Protein AF-A0A8T6NK15-F1 (afdb_monomer_lite)

Secondary structure (DSSP, 8-state):
-EEEEEEEEE-TTS-EEEEEEEEEB-SPPTTS------EE-HHHHHHHHS-STT--GGGEEEEEEEEEETTEEEEEEESS-GGGTTHHHHH-EEE-EE-GGGSTTGGG--TTSPPB---

Structure (mmCIF, N/CA/C/O backbone):
data_AF-A0A8T6NK15-F1
#
_entry.id   AF-A0A8T6NK15-F1
#
loop_
_atom_site.group_PDB
_atom_site.id
_atom_site.type_symbol
_atom_site.label_atom_id
_atom_site.label_alt_id
_atom_site.label_comp_id
_atom_site.label_asym_id
_atom_site.label_entity_id
_atom_site.label_seq_id
_atom_site.pdbx_PDB_ins_code
_atom_site.Cartn_x
_atom_site.Cartn_y
_atom_site.Cartn_z
_atom_site.occupancy
_atom_site.B_iso_or_equiv
_atom_site.auth_seq_id
_atom_site.auth_comp_id
_atom_site.auth_asym_id
_atom_site.auth_atom_id
_atom_site.pdbx_PDB_model_num
ATOM 1 N N . MET A 1 1 ? 6.518 -5.964 -13.799 1.00 89.56 1 MET A N 1
ATOM 2 C CA . MET A 1 1 ? 7.156 -5.087 -12.796 1.00 89.56 1 MET A CA 1
ATOM 3 C C . MET A 1 1 ? 6.577 -5.442 -11.439 1.00 89.56 1 MET A C 1
ATOM 5 O O . MET A 1 1 ? 5.374 -5.648 -11.363 1.00 89.56 1 MET A O 1
ATOM 9 N N . LEU A 1 2 ? 7.406 -5.622 -10.415 1.00 94.50 2 LEU A N 1
ATOM 10 C CA . LEU A 1 2 ? 6.952 -6.072 -9.097 1.00 94.50 2 LEU A CA 1
ATOM 11 C C . LEU A 1 2 ? 6.712 -4.857 -8.205 1.00 94.50 2 LEU A C 1
ATOM 13 O O . LEU A 1 2 ? 7.592 -4.012 -8.081 1.00 94.50 2 LEU A O 1
ATOM 17 N N . PHE A 1 3 ? 5.531 -4.766 -7.615 1.00 95.75 3 PHE A N 1
ATOM 18 C CA . PHE A 1 3 ? 5.164 -3.718 -6.677 1.00 95.75 3 PHE A CA 1
ATOM 19 C C . PHE A 1 3 ? 5.012 -4.381 -5.317 1.00 95.75 3 PHE A C 1
ATOM 21 O O . PHE A 1 3 ? 4.175 -5.268 -5.152 1.00 95.75 3 PHE A O 1
ATOM 28 N N . ARG A 1 4 ? 5.833 -3.968 -4.357 1.00 97.31 4 ARG A N 1
ATOM 29 C CA . ARG A 1 4 ? 5.713 -4.389 -2.967 1.00 97.31 4 ARG A CA 1
ATOM 30 C C . ARG A 1 4 ? 4.969 -3.316 -2.206 1.00 97.31 4 ARG A C 1
ATOM 32 O O . ARG A 1 4 ? 5.495 -2.223 -2.012 1.00 97.31 4 ARG A O 1
ATOM 39 N N . TYR A 1 5 ? 3.746 -3.620 -1.805 1.00 97.69 5 TYR A N 1
ATOM 40 C CA . TYR A 1 5 ? 2.895 -2.683 -1.086 1.00 97.69 5 TYR A CA 1
ATOM 41 C C . TYR A 1 5 ? 3.132 -2.766 0.417 1.00 97.69 5 TYR A C 1
ATOM 43 O O . TYR A 1 5 ? 3.482 -3.819 0.951 1.00 97.69 5 TYR A O 1
ATOM 51 N N . TYR A 1 6 ? 2.895 -1.648 1.095 1.00 97.62 6 TYR A N 1
ATOM 52 C CA . TYR A 1 6 ? 2.969 -1.511 2.541 1.00 97.62 6 TYR A CA 1
ATOM 53 C C . TYR A 1 6 ? 1.766 -0.718 3.034 1.00 97.62 6 TYR A C 1
ATOM 55 O O . TYR A 1 6 ? 1.517 0.392 2.561 1.00 97.62 6 TYR A O 1
ATOM 63 N N . ILE A 1 7 ? 1.037 -1.264 4.004 1.00 97.00 7 ILE A N 1
ATOM 64 C CA . ILE A 1 7 ? -0.075 -0.568 4.658 1.00 97.00 7 ILE A CA 1
ATOM 65 C C . ILE A 1 7 ? 0.164 -0.616 6.162 1.00 97.00 7 ILE A C 1
ATOM 67 O O . ILE A 1 7 ? 0.222 -1.691 6.757 1.00 97.00 7 ILE A O 1
ATOM 71 N N . GLY A 1 8 ? 0.362 0.560 6.750 1.00 95.62 8 GLY A N 1
ATOM 72 C CA . GLY A 1 8 ? 0.571 0.751 8.175 1.00 95.62 8 GLY A CA 1
ATOM 73 C C . GLY A 1 8 ? -0.747 1.025 8.888 1.00 95.62 8 GLY A C 1
ATOM 74 O O . GLY A 1 8 ? -1.525 1.876 8.460 1.00 95.62 8 GLY A O 1
ATOM 75 N N . PHE A 1 9 ? -0.953 0.359 10.014 1.00 92.00 9 PHE A N 1
ATOM 76 C CA . PHE A 1 9 ? -2.099 0.507 10.902 1.00 92.00 9 PHE A CA 1
ATOM 77 C C . PHE A 1 9 ? -1.633 0.808 12.322 1.00 92.00 9 PHE A C 1
ATOM 79 O O . PHE A 1 9 ? -0.479 0.560 12.688 1.00 92.00 9 PHE A O 1
ATOM 86 N N . LYS A 1 10 ? -2.562 1.290 13.143 1.00 86.50 10 LYS A N 1
ATOM 87 C CA . LYS A 1 10 ? -2.451 1.192 14.599 1.00 86.50 10 LYS A CA 1
ATOM 88 C C . LYS A 1 10 ? -3.279 -0.003 15.050 1.00 86.50 10 LYS A C 1
ATOM 90 O O . LYS A 1 10 ? -4.440 -0.110 14.669 1.00 86.50 10 LYS A O 1
ATOM 95 N N . ASP A 1 11 ? -2.683 -0.892 15.832 1.00 81.56 11 ASP A N 1
ATOM 96 C CA . ASP A 1 11 ? -3.427 -1.990 16.443 1.00 81.56 11 ASP A CA 1
ATOM 97 C C . ASP A 1 11 ? -4.331 -1.496 17.587 1.00 81.56 11 ASP A C 1
ATOM 99 O O . ASP A 1 11 ? -4.309 -0.319 17.961 1.00 81.56 11 ASP A O 1
ATOM 103 N N . GLN A 1 12 ? -5.100 -2.407 18.189 1.00 80.19 12 GLN A N 1
ATOM 104 C CA . GLN A 1 12 ? -5.973 -2.123 19.341 1.00 80.19 12 GLN A CA 1
ATOM 105 C C . GLN A 1 12 ? -5.270 -1.409 20.515 1.00 80.19 12 GLN A C 1
ATOM 107 O O . GLN A 1 12 ? -5.921 -0.768 21.339 1.00 80.19 12 GLN A O 1
ATOM 112 N N . ARG A 1 13 ? -3.944 -1.547 20.640 1.00 82.81 13 ARG A N 1
ATOM 113 C CA . ARG A 1 13 ? -3.128 -0.963 21.716 1.00 82.81 13 ARG A CA 1
ATOM 114 C C . ARG A 1 13 ? -2.441 0.333 21.278 1.00 82.81 13 ARG A C 1
ATOM 116 O O . ARG A 1 13 ? -1.677 0.906 22.051 1.00 82.81 13 ARG A O 1
ATOM 123 N N . GLY A 1 14 ? -2.684 0.788 20.048 1.00 80.56 14 GLY A N 1
ATOM 124 C CA . GLY A 1 14 ? -2.032 1.944 19.439 1.00 80.56 14 GLY A CA 1
ATOM 125 C C . GLY A 1 14 ? -0.618 1.664 18.920 1.00 80.56 14 GLY A C 1
ATOM 126 O O . GLY A 1 14 ? 0.075 2.606 18.529 1.00 80.56 14 GLY A O 1
ATOM 127 N N . THR A 1 15 ? -0.180 0.402 18.906 1.00 86.25 15 THR A N 1
ATOM 128 C CA . THR A 1 15 ? 1.135 0.001 18.391 1.00 86.25 15 THR A CA 1
ATOM 129 C C . THR A 1 15 ? 1.085 -0.067 16.869 1.00 86.25 15 THR A C 1
ATOM 131 O O . THR A 1 15 ? 0.128 -0.569 16.285 1.00 86.25 15 THR A O 1
ATOM 134 N N . GLY A 1 16 ? 2.118 0.455 16.207 1.00 87.62 16 GLY A N 1
ATOM 135 C CA . GLY A 1 16 ? 2.206 0.409 14.750 1.00 87.62 16 GLY A CA 1
ATOM 136 C C . GLY A 1 16 ? 2.428 -1.016 14.243 1.00 87.62 16 GLY A C 1
ATOM 137 O O . GLY A 1 16 ? 3.364 -1.680 14.684 1.00 87.62 16 GLY A O 1
ATOM 138 N N . ARG A 1 17 ? 1.615 -1.457 13.282 1.00 91.88 17 ARG A N 1
ATOM 139 C CA . ARG A 1 17 ? 1.832 -2.688 12.510 1.00 91.88 17 ARG A CA 1
ATOM 140 C C . ARG A 1 17 ? 1.765 -2.396 11.026 1.00 91.88 17 ARG A C 1
ATOM 142 O O . ARG A 1 17 ? 0.914 -1.623 10.602 1.00 91.88 17 ARG A O 1
ATOM 149 N N . THR A 1 18 ? 2.606 -3.058 10.239 1.00 95.94 18 THR A N 1
ATOM 150 C CA . THR A 1 18 ? 2.538 -2.976 8.779 1.00 95.94 18 THR A CA 1
ATOM 151 C C . THR A 1 18 ? 2.246 -4.340 8.177 1.00 95.94 18 THR A C 1
ATOM 153 O O . THR A 1 18 ? 2.865 -5.336 8.553 1.00 95.94 18 THR A O 1
ATOM 156 N N . ILE A 1 19 ? 1.334 -4.382 7.209 1.00 96.38 19 ILE A N 1
ATOM 157 C CA . ILE A 1 19 ? 1.196 -5.527 6.307 1.00 96.38 19 ILE A CA 1
ATOM 158 C C . ILE A 1 19 ? 1.852 -5.234 4.965 1.00 96.38 19 ILE A C 1
ATOM 160 O O . ILE A 1 19 ? 1.946 -4.079 4.541 1.00 96.38 19 ILE A O 1
ATOM 164 N N . THR A 1 20 ? 2.287 -6.290 4.295 1.00 97.69 20 THR A N 1
ATOM 165 C CA . THR A 1 20 ? 2.918 -6.226 2.985 1.00 97.69 20 THR A CA 1
ATOM 166 C C . THR A 1 20 ? 2.410 -7.329 2.064 1.00 97.69 20 THR A C 1
ATOM 168 O O . THR A 1 20 ? 1.817 -8.319 2.504 1.00 97.69 20 THR A O 1
ATOM 171 N N . GLY A 1 21 ? 2.631 -7.135 0.770 1.00 96.38 21 GLY A N 1
ATOM 172 C CA . GLY A 1 21 ? 2.399 -8.134 -0.260 1.00 96.38 21 GLY A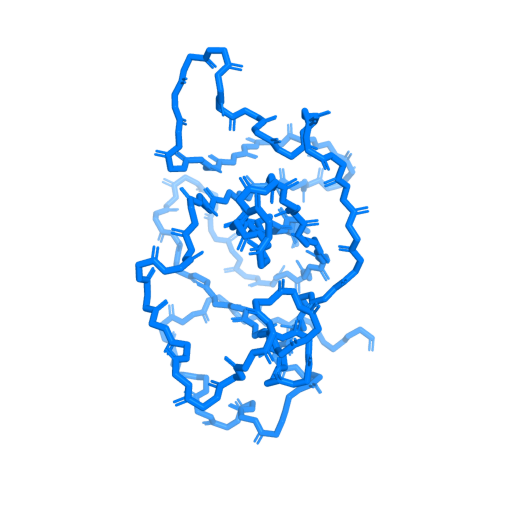 CA 1
ATOM 173 C C . GLY A 1 21 ? 2.916 -7.660 -1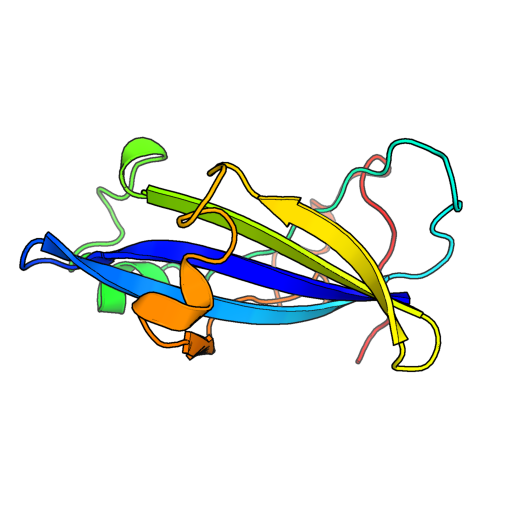.608 1.00 96.38 21 GLY A C 1
ATOM 174 O O . GLY A 1 21 ? 2.995 -6.459 -1.888 1.00 96.38 21 GLY A O 1
ATOM 175 N N . ASP A 1 22 ? 3.283 -8.643 -2.417 1.00 95.81 22 ASP A N 1
ATOM 176 C CA . ASP A 1 22 ? 3.932 -8.462 -3.702 1.00 95.81 22 ASP A CA 1
ATOM 177 C C . ASP A 1 22 ? 2.924 -8.684 -4.826 1.00 95.81 22 ASP A C 1
ATOM 179 O O . ASP A 1 22 ? 2.300 -9.740 -4.922 1.00 95.81 22 ASP A O 1
ATOM 183 N N . VAL A 1 23 ? 2.791 -7.696 -5.709 1.00 94.06 23 VAL A N 1
ATOM 184 C CA . VAL A 1 23 ? 1.910 -7.775 -6.874 1.00 94.06 23 VAL A CA 1
ATOM 185 C C . VAL A 1 23 ? 2.709 -7.509 -8.134 1.00 94.06 23 VAL A C 1
ATOM 187 O O . VAL A 1 23 ? 3.391 -6.491 -8.282 1.00 94.06 23 VAL A O 1
ATOM 190 N N . LYS A 1 24 ? 2.631 -8.443 -9.077 1.00 93.75 24 LYS A N 1
ATOM 191 C CA . LYS A 1 24 ? 3.306 -8.314 -10.360 1.00 93.75 24 LYS A CA 1
ATOM 192 C C . LYS A 1 24 ? 2.377 -7.644 -11.368 1.00 93.75 24 LYS A C 1
ATOM 194 O O . LYS A 1 24 ? 1.461 -8.264 -11.898 1.00 93.75 24 LYS A O 1
ATOM 199 N N . HIS A 1 25 ? 2.644 -6.376 -11.655 1.00 90.94 25 HIS A N 1
ATOM 200 C CA . HIS A 1 25 ? 1.933 -5.622 -12.681 1.00 90.94 25 HIS A CA 1
ATOM 201 C C . HIS A 1 25 ? 2.569 -5.812 -14.058 1.00 90.94 25 HIS A C 1
ATOM 203 O O . HIS A 1 25 ? 3.798 -5.905 -14.196 1.00 90.94 25 HIS A O 1
ATOM 209 N N . LYS A 1 26 ? 1.733 -5.806 -15.093 1.00 88.50 26 LYS A N 1
ATOM 210 C CA . LYS A 1 26 ? 2.137 -5.814 -16.504 1.00 88.50 26 LYS A CA 1
ATOM 211 C C . LYS A 1 26 ? 1.725 -4.507 -17.177 1.00 88.50 26 LYS A C 1
ATOM 213 O O . LYS A 1 26 ? 0.851 -3.800 -16.689 1.00 88.50 26 LYS A O 1
ATOM 218 N N . ASN A 1 27 ? 2.377 -4.195 -18.297 1.00 83.19 27 ASN A N 1
ATOM 219 C CA . ASN A 1 27 ? 2.103 -3.003 -19.108 1.00 83.19 27 ASN A CA 1
ATOM 220 C C . ASN A 1 27 ? 2.175 -1.672 -18.333 1.00 83.19 27 ASN A C 1
ATOM 222 O O . ASN A 1 27 ? 1.478 -0.722 -18.670 1.00 83.19 27 ASN A O 1
ATOM 226 N N . VAL A 1 28 ? 3.017 -1.594 -17.298 1.00 86.00 28 VAL A N 1
ATOM 227 C CA . VAL A 1 28 ? 3.258 -0.334 -16.587 1.00 86.00 28 VAL A CA 1
ATOM 228 C C . VAL A 1 28 ? 4.237 0.516 -17.389 1.00 86.00 28 VAL A C 1
ATOM 230 O O . VAL A 1 28 ? 5.339 0.059 -17.702 1.00 86.00 28 VAL A O 1
ATOM 233 N N . MET A 1 29 ? 3.840 1.747 -17.703 1.00 80.69 29 MET A N 1
ATOM 234 C CA . MET A 1 29 ? 4.665 2.692 -18.445 1.00 80.69 29 MET A CA 1
ATOM 235 C C . MET A 1 29 ? 5.633 3.411 -17.501 1.00 80.69 29 MET A C 1
ATOM 237 O O . MET A 1 29 ? 5.238 3.954 -16.473 1.00 80.69 29 MET A O 1
ATOM 241 N N . ILE A 1 30 ? 6.924 3.382 -17.832 1.00 80.06 30 ILE A N 1
ATOM 242 C CA . ILE A 1 30 ? 7.965 4.027 -17.025 1.00 80.06 30 ILE A CA 1
ATOM 243 C C . ILE A 1 30 ? 7.927 5.534 -17.287 1.00 80.06 30 ILE A C 1
ATOM 245 O O . ILE A 1 30 ? 7.944 5.953 -18.440 1.00 80.06 30 ILE A O 1
ATOM 249 N N . GLY A 1 31 ? 7.931 6.334 -16.219 1.00 77.81 31 GLY A N 1
ATOM 250 C CA . GLY A 1 31 ? 7.929 7.799 -16.300 1.00 77.81 31 GLY A CA 1
ATOM 251 C C . GLY A 1 31 ? 6.539 8.438 -16.330 1.00 77.81 31 GLY A C 1
ATOM 252 O O . GLY A 1 31 ? 6.454 9.659 -16.282 1.00 77.81 31 GLY A O 1
ATOM 253 N N . GLU A 1 32 ? 5.475 7.633 -16.344 1.00 81.31 32 GLU A N 1
ATOM 254 C CA . GLU A 1 32 ? 4.083 8.090 -16.331 1.00 81.31 32 GLU A CA 1
ATOM 255 C C . GLU A 1 32 ? 3.412 7.814 -14.978 1.00 81.31 32 GLU A C 1
ATOM 257 O O . GLU A 1 32 ? 3.755 6.859 -14.268 1.00 81.31 32 GLU A O 1
ATOM 262 N N . GLU A 1 33 ? 2.407 8.621 -14.632 1.00 81.19 33 GLU A N 1
ATOM 263 C CA . GLU A 1 33 ? 1.564 8.341 -13.469 1.00 81.19 33 GLU A CA 1
ATOM 264 C C . GLU A 1 33 ? 0.767 7.050 -13.689 1.00 81.19 33 GLU A C 1
ATOM 266 O O . GLU A 1 33 ? 0.019 6.902 -14.653 1.00 81.19 33 GLU A O 1
ATOM 271 N N . THR A 1 34 ? 0.909 6.102 -12.763 1.00 83.38 34 THR A N 1
ATOM 272 C CA . THR A 1 34 ? 0.208 4.817 -12.811 1.00 83.38 34 THR A CA 1
ATOM 273 C C . THR A 1 34 ? -0.675 4.658 -11.582 1.00 83.38 34 THR A C 1
ATOM 275 O O . THR A 1 34 ? -0.230 4.853 -10.452 1.00 83.38 34 THR A O 1
ATOM 278 N N . TYR A 1 35 ? -1.919 4.231 -11.795 1.00 85.25 35 T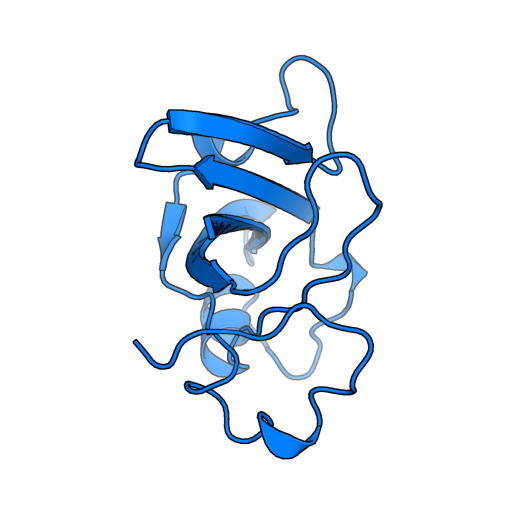YR A N 1
ATOM 279 C CA . TYR A 1 35 ? -2.836 3.872 -10.718 1.00 85.25 35 TYR A CA 1
ATOM 280 C C . TYR A 1 35 ? -2.786 2.365 -10.489 1.00 85.25 35 TYR A C 1
ATOM 282 O O . TYR A 1 35 ? -2.824 1.568 -11.425 1.00 85.25 35 TYR A O 1
ATOM 290 N N . SER A 1 36 ? -2.732 1.958 -9.228 1.00 86.94 36 SER A N 1
ATOM 291 C CA . SER A 1 36 ? -2.815 0.557 -8.831 1.00 86.94 36 SER A CA 1
ATOM 292 C C . SER A 1 36 ? -3.680 0.430 -7.586 1.00 86.94 36 SER A C 1
ATOM 294 O O . SER A 1 36 ? -3.889 1.403 -6.859 1.00 86.94 36 SER A O 1
ATOM 296 N N . ALA A 1 37 ? -4.219 -0.761 -7.380 1.00 87.88 37 ALA A N 1
ATOM 297 C CA . ALA A 1 37 ? -5.026 -1.096 -6.224 1.00 87.88 37 ALA A CA 1
ATOM 298 C C . ALA A 1 37 ? -4.555 -2.441 -5.684 1.00 87.88 37 ALA A C 1
ATOM 300 O O . ALA A 1 37 ? -3.973 -3.241 -6.414 1.00 87.88 37 ALA A O 1
ATOM 301 N N . VAL A 1 38 ? -4.814 -2.676 -4.409 1.00 92.12 38 VAL A N 1
ATOM 302 C CA . VAL A 1 38 ? -4.625 -3.960 -3.742 1.00 92.12 38 VAL A CA 1
ATOM 303 C C . VAL A 1 38 ? -5.734 -4.131 -2.720 1.00 92.12 38 VAL A C 1
ATOM 305 O O . VAL A 1 38 ? -6.423 -3.167 -2.380 1.00 92.12 38 VAL A O 1
ATOM 308 N N . TYR A 1 39 ? -5.915 -5.352 -2.240 1.00 92.00 39 TYR A N 1
ATOM 309 C CA . TYR A 1 39 ? -6.983 -5.679 -1.312 1.00 92.00 39 TYR A CA 1
ATOM 310 C C . TYR A 1 39 ? -6.434 -6.206 0.009 1.00 92.00 39 TYR A C 1
ATOM 312 O O . TYR A 1 39 ? -5.389 -6.847 0.049 1.00 92.00 39 TYR A O 1
ATOM 320 N N . VAL A 1 40 ? -7.169 -5.952 1.085 1.00 92.19 40 VAL A N 1
ATOM 321 C CA . VAL A 1 40 ? -6.923 -6.521 2.410 1.00 92.19 40 VAL A CA 1
ATOM 322 C C . VAL A 1 40 ? -8.230 -7.156 2.857 1.00 92.19 40 VAL A C 1
ATOM 324 O O . VAL A 1 40 ? -9.288 -6.536 2.733 1.00 92.19 40 VAL A O 1
ATOM 327 N N . SER A 1 41 ? -8.173 -8.400 3.331 1.00 90.44 41 SER A N 1
ATOM 328 C CA . SER A 1 41 ? -9.382 -9.111 3.749 1.00 90.44 41 SER A CA 1
ATOM 329 C C . SER A 1 41 ? -9.974 -8.508 5.037 1.00 90.44 41 SER A C 1
ATOM 331 O O . SER A 1 41 ? -9.210 -8.035 5.883 1.00 90.44 41 SER A O 1
ATOM 333 N N . PRO A 1 42 ? -11.308 -8.538 5.231 1.00 89.31 42 PRO A N 1
ATOM 334 C CA . PRO A 1 42 ? -11.942 -8.099 6.471 1.00 89.31 42 PRO A CA 1
ATOM 335 C C . PRO A 1 42 ? -11.398 -8.836 7.692 1.00 89.31 42 PRO A C 1
ATOM 337 O O . PRO A 1 42 ? -11.178 -8.204 8.717 1.00 89.31 42 PRO A O 1
ATOM 340 N N . ASP A 1 43 ? -11.101 -10.130 7.562 1.00 89.62 43 ASP A N 1
ATOM 341 C CA . ASP A 1 43 ? -10.516 -10.928 8.641 1.00 89.62 43 ASP A CA 1
ATOM 342 C C . ASP A 1 43 ? -9.138 -10.384 9.038 1.00 89.62 43 ASP A C 1
ATOM 344 O O . ASP A 1 43 ? -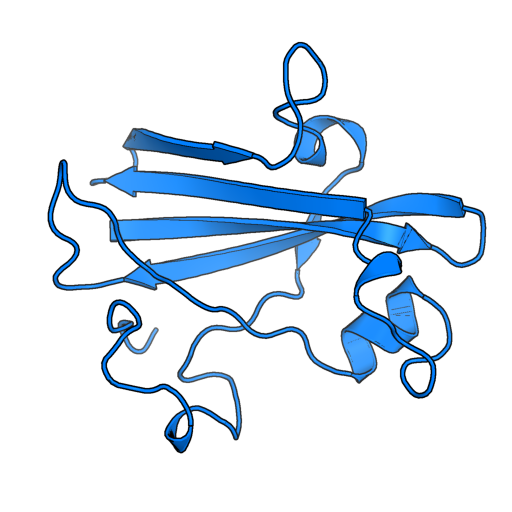8.895 -10.126 10.213 1.00 89.62 43 ASP A O 1
ATOM 348 N N . THR A 1 44 ? -8.270 -10.093 8.061 1.00 91.31 44 THR A N 1
ATOM 349 C CA . THR A 1 44 ? -6.963 -9.458 8.307 1.00 91.31 44 THR A CA 1
ATOM 350 C C . THR A 1 44 ? -7.113 -8.088 8.972 1.00 91.31 44 THR A C 1
ATOM 352 O O . THR A 1 44 ? -6.345 -7.753 9.871 1.00 91.31 44 THR A O 1
ATOM 355 N N . LEU A 1 45 ? -8.100 -7.284 8.561 1.00 89.81 45 LEU A N 1
ATOM 356 C CA . LEU A 1 45 ? -8.381 -6.005 9.220 1.00 89.81 45 LEU A CA 1
ATOM 357 C C . LEU A 1 45 ? -8.828 -6.225 10.669 1.00 89.81 45 LEU A C 1
ATOM 359 O O . LEU A 1 45 ? -8.288 -5.585 11.565 1.00 89.81 45 LEU A O 1
ATOM 363 N N . GLY A 1 46 ? -9.740 -7.168 10.909 1.00 88.56 46 GLY A N 1
ATOM 364 C CA . GLY A 1 46 ? -10.226 -7.527 12.240 1.00 88.56 46 GLY A CA 1
ATOM 365 C C . GLY A 1 46 ? -9.122 -8.043 13.166 1.00 88.56 46 GLY A C 1
ATOM 366 O O . GLY A 1 46 ? -9.093 -7.672 14.335 1.00 88.56 46 GLY A O 1
ATOM 367 N N . GLU A 1 47 ? -8.167 -8.820 12.654 1.00 87.81 47 GLU A N 1
ATOM 368 C CA . GLU A 1 47 ? -6.989 -9.258 13.416 1.00 87.81 47 GLU A CA 1
ATOM 369 C C . GLU A 1 47 ? -6.109 -8.085 13.872 1.00 87.81 47 GLU A C 1
ATOM 371 O O . GLU A 1 47 ? -5.543 -8.118 14.967 1.00 87.81 47 GLU A O 1
ATOM 376 N N . ILE A 1 48 ? -5.980 -7.046 13.043 1.00 87.00 48 ILE A N 1
ATOM 377 C CA . ILE A 1 48 ? -5.113 -5.895 13.320 1.00 87.00 48 ILE A CA 1
ATOM 378 C C . ILE A 1 48 ? -5.821 -4.879 14.219 1.00 87.00 48 ILE A C 1
ATOM 380 O O . ILE A 1 48 ? -5.264 -4.449 15.232 1.00 87.00 48 ILE A O 1
ATOM 384 N N . THR A 1 49 ? -7.033 -4.472 13.846 1.00 82.38 49 THR A N 1
ATOM 385 C CA . THR A 1 49 ? -7.762 -3.369 14.489 1.00 82.38 49 THR A CA 1
ATOM 386 C C . THR A 1 49 ? -8.728 -3.842 15.567 1.00 82.38 49 THR A C 1
ATOM 388 O O . THR A 1 49 ? -9.141 -3.046 16.407 1.00 82.38 49 THR A O 1
ATOM 391 N N . GLY A 1 50 ? -9.063 -5.133 15.595 1.00 82.19 50 GLY A N 1
ATOM 392 C CA . GLY A 1 50 ? -9.941 -5.738 16.588 1.00 82.19 50 GLY A CA 1
ATOM 393 C C . GLY A 1 50 ? -11.403 -5.876 16.212 1.00 82.19 50 GLY A C 1
ATOM 394 O O . GLY A 1 50 ? -12.108 -6.653 16.847 1.00 82.19 50 GLY A O 1
ATOM 395 N N . GLU A 1 51 ? -11.856 -5.111 15.227 1.00 78.75 51 GLU A N 1
ATOM 396 C CA . GLU A 1 51 ? -13.232 -5.119 14.748 1.00 78.75 51 GLU A CA 1
ATOM 397 C C . GLU A 1 51 ? -13.249 -4.571 13.319 1.00 78.75 51 GLU A C 1
ATOM 399 O O . GLU A 1 51 ? -12.950 -3.396 13.093 1.00 78.75 51 GLU A O 1
ATOM 404 N N . TYR A 1 52 ? -13.581 -5.416 12.341 1.00 78.62 52 TYR A N 1
ATOM 405 C CA . TYR A 1 52 ? -13.596 -5.005 10.935 1.00 78.62 52 TYR A CA 1
ATOM 406 C C . TYR A 1 52 ? -14.858 -4.212 10.580 1.00 78.62 52 TYR A C 1
ATOM 408 O O . TYR A 1 52 ? -14.831 -3.412 9.647 1.00 78.62 52 TYR A O 1
ATOM 416 N N . SER A 1 53 ? -15.964 -4.400 11.313 1.00 76.75 53 SER A N 1
ATOM 417 C CA . SER A 1 53 ? -17.242 -3.739 11.007 1.00 76.75 53 SER A CA 1
ATOM 418 C C . SER A 1 53 ? -17.209 -2.222 11.209 1.00 76.75 53 SER A C 1
ATOM 420 O O . SER A 1 53 ? -17.991 -1.506 10.587 1.00 76.75 53 SER A O 1
ATOM 422 N N . ASN A 1 54 ? -16.272 -1.731 12.023 1.00 74.31 54 ASN A N 1
ATOM 423 C CA . ASN A 1 54 ? -16.056 -0.308 12.273 1.00 74.31 54 ASN A CA 1
ATOM 424 C C . ASN A 1 54 ? -14.792 0.236 11.599 1.00 74.31 54 ASN A C 1
ATOM 426 O O . ASN A 1 54 ? -14.396 1.357 11.905 1.00 74.31 54 ASN A O 1
ATOM 430 N N . PHE A 1 55 ? -14.157 -0.531 10.708 1.00 81.81 55 PHE A N 1
ATOM 431 C CA . PHE A 1 55 ? -12.942 -0.087 10.036 1.00 81.81 55 PHE A CA 1
ATOM 432 C C . PHE A 1 55 ? -13.216 1.152 9.169 1.00 81.81 55 PHE A C 1
ATOM 434 O O . PHE A 1 55 ? -14.095 1.150 8.303 1.00 81.81 55 PHE A O 1
ATOM 441 N N . GLN A 1 56 ? -12.438 2.208 9.383 1.00 84.25 56 GLN A N 1
ATOM 442 C CA . GLN A 1 56 ? -12.500 3.465 8.647 1.00 84.25 56 GLN A CA 1
ATOM 443 C C . GLN A 1 56 ? -11.175 3.747 7.942 1.00 84.25 56 GLN A C 1
ATOM 445 O O . GLN A 1 56 ? -10.107 3.283 8.332 1.00 84.25 56 GLN A O 1
ATOM 450 N N . SER A 1 57 ? -11.208 4.594 6.911 1.00 84.19 57 SER A N 1
ATOM 451 C CA . SER A 1 57 ? -9.985 5.014 6.215 1.00 84.19 57 SER A CA 1
ATOM 452 C C . SER A 1 57 ? -8.969 5.691 7.143 1.00 84.19 57 SER A C 1
ATOM 454 O O . SER A 1 57 ? -7.775 5.640 6.870 1.00 84.19 57 SER A O 1
ATOM 456 N N . SER A 1 58 ? -9.423 6.315 8.236 1.00 83.62 58 SER A N 1
ATOM 457 C CA . SER A 1 58 ? -8.565 6.922 9.263 1.00 83.62 58 SER A CA 1
ATOM 458 C C . SER A 1 58 ? -7.757 5.913 10.081 1.00 83.62 58 SER A C 1
ATOM 460 O O . SER A 1 58 ? -6.783 6.310 10.719 1.00 83.62 58 SER A O 1
ATOM 462 N N . ASP A 1 59 ? -8.132 4.632 10.061 1.00 84.81 59 ASP A N 1
ATOM 463 C CA . ASP A 1 59 ? -7.398 3.565 10.752 1.00 84.81 59 ASP A CA 1
ATOM 464 C C . ASP A 1 59 ? -6.127 3.158 9.989 1.00 84.81 59 ASP A C 1
ATOM 466 O O . ASP A 1 59 ? -5.207 2.557 10.553 1.00 84.81 59 ASP A O 1
ATOM 470 N N . VAL A 1 60 ? -6.033 3.550 8.712 1.00 92.25 60 VAL A N 1
ATOM 471 C CA . VAL A 1 60 ? -4.805 3.468 7.922 1.00 92.25 60 VAL A CA 1
ATOM 472 C C . VAL A 1 60 ? -3.887 4.623 8.316 1.00 92.25 60 VAL A C 1
ATOM 474 O O . VAL A 1 60 ? -4.129 5.786 7.999 1.00 92.25 60 VAL A O 1
ATOM 477 N N . ALA A 1 61 ? -2.794 4.297 9.000 1.00 93.69 61 ALA A N 1
ATOM 478 C CA . ALA A 1 61 ? -1.824 5.271 9.486 1.00 93.69 61 ALA A CA 1
ATOM 479 C C . ALA A 1 61 ? -0.849 5.738 8.393 1.00 93.69 61 ALA A C 1
ATOM 481 O O . ALA A 1 61 ? -0.380 6.877 8.433 1.00 93.69 61 ALA A O 1
ATOM 482 N N . ALA A 1 62 ? -0.507 4.857 7.450 1.00 95.88 62 ALA A N 1
ATOM 483 C CA . ALA A 1 62 ? 0.383 5.163 6.335 1.00 95.88 62 ALA A CA 1
ATOM 484 C C . ALA A 1 62 ? 0.228 4.147 5.198 1.00 95.88 62 ALA A C 1
ATOM 486 O O . ALA A 1 62 ? -0.135 2.995 5.429 1.00 95.88 62 ALA A O 1
ATOM 487 N N . VAL A 1 63 ? 0.570 4.557 3.979 1.00 97.06 63 VAL A N 1
ATOM 488 C CA . VAL A 1 63 ? 0.671 3.669 2.816 1.00 97.06 63 VAL A CA 1
ATOM 489 C C . VAL A 1 63 ? 1.988 3.899 2.093 1.00 97.06 63 VAL A C 1
ATOM 491 O O . VAL A 1 63 ? 2.512 5.014 2.064 1.00 97.06 63 VAL A O 1
ATOM 494 N N . GLY A 1 64 ? 2.527 2.845 1.495 1.00 96.50 64 GLY A N 1
ATOM 495 C CA . GLY A 1 64 ? 3.735 2.917 0.693 1.00 96.50 64 GLY A CA 1
ATOM 496 C C . GLY A 1 64 ? 3.813 1.808 -0.343 1.00 96.50 64 GLY A C 1
ATOM 497 O O . GLY A 1 64 ? 3.088 0.815 -0.279 1.00 96.50 64 GLY A O 1
ATOM 498 N N . VAL A 1 65 ? 4.701 1.989 -1.312 1.00 96.56 65 VAL A N 1
ATOM 499 C CA . VAL A 1 65 ? 5.024 0.983 -2.320 1.00 96.56 65 VAL A CA 1
ATOM 500 C C . VAL A 1 65 ? 6.483 1.111 -2.736 1.00 96.56 65 VAL A C 1
ATOM 502 O O . VAL A 1 65 ? 6.971 2.216 -2.967 1.00 96.56 65 VAL A O 1
ATOM 505 N N . GLU A 1 66 ? 7.169 -0.019 -2.854 1.00 96.06 66 GLU A N 1
ATOM 506 C CA . GLU A 1 66 ? 8.472 -0.133 -3.508 1.00 96.06 66 GLU A CA 1
ATOM 507 C C . GLU A 1 66 ? 8.291 -0.835 -4.861 1.00 96.06 66 GLU A C 1
ATOM 509 O O . GLU A 1 66 ? 7.597 -1.847 -4.969 1.00 96.06 66 GLU A O 1
ATOM 514 N N . ILE A 1 67 ? 8.891 -0.282 -5.916 1.00 94.19 67 ILE A N 1
ATOM 515 C CA . ILE A 1 67 ? 8.738 -0.759 -7.293 1.00 94.19 67 ILE A CA 1
ATOM 516 C C . ILE A 1 67 ? 10.056 -1.371 -7.750 1.00 94.19 67 ILE A C 1
ATOM 518 O O . ILE A 1 67 ? 11.083 -0.693 -7.807 1.00 94.19 67 ILE A O 1
ATOM 522 N N . PHE A 1 68 ? 10.010 -2.643 -8.136 1.00 94.50 68 PHE A N 1
ATOM 523 C CA . PHE A 1 68 ? 11.161 -3.404 -8.594 1.00 94.50 68 PHE A CA 1
ATOM 524 C C . PHE A 1 68 ? 11.035 -3.785 -10.072 1.00 94.50 68 PHE A C 1
ATOM 526 O O . PHE A 1 68 ? 10.039 -4.372 -10.517 1.00 94.50 68 PHE A O 1
ATOM 533 N N . TYR A 1 69 ? 12.097 -3.523 -10.831 1.00 91.12 69 TYR A N 1
ATOM 534 C CA . TYR A 1 69 ? 12.269 -3.972 -12.209 1.00 91.12 69 TYR A CA 1
ATOM 535 C 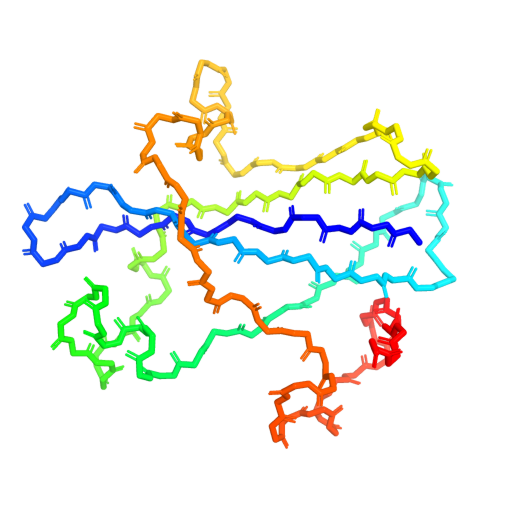C . TYR A 1 69 ? 13.484 -4.898 -12.282 1.00 91.12 69 TYR A C 1
ATOM 537 O O . TYR A 1 69 ? 14.588 -4.510 -11.914 1.00 91.12 69 TYR A O 1
ATOM 545 N N . ASN A 1 70 ? 13.271 -6.150 -12.703 1.00 90.75 70 ASN A N 1
ATOM 546 C CA . ASN A 1 70 ? 14.300 -7.201 -12.718 1.00 90.75 70 ASN A CA 1
ATOM 547 C C . ASN A 1 70 ? 15.049 -7.355 -11.377 1.00 90.75 70 ASN A C 1
ATOM 549 O O . ASN A 1 70 ? 16.262 -7.533 -11.346 1.00 90.75 70 ASN A O 1
ATOM 553 N N . GLY A 1 71 ? 14.318 -7.256 -10.261 1.00 92.31 71 GLY A N 1
ATOM 554 C CA . GLY A 1 71 ? 14.870 -7.379 -8.906 1.00 92.31 71 GLY A CA 1
ATOM 555 C C . GLY A 1 71 ? 15.572 -6.125 -8.372 1.00 92.31 71 GLY A C 1
ATOM 556 O O . GLY A 1 71 ? 15.967 -6.109 -7.212 1.00 92.31 71 GLY A O 1
ATOM 557 N N . VAL A 1 72 ? 15.693 -5.063 -9.172 1.00 94.38 72 VAL A N 1
ATOM 558 C CA . VAL A 1 72 ? 16.299 -3.789 -8.765 1.00 94.38 72 VAL A CA 1
ATOM 559 C C . VAL A 1 72 ? 15.207 -2.805 -8.359 1.00 94.38 72 VAL A C 1
ATOM 561 O O . VAL A 1 72 ? 14.239 -2.631 -9.097 1.00 94.38 72 VAL A O 1
ATOM 564 N N . LEU A 1 73 ? 15.365 -2.150 -7.204 1.00 93.81 73 LEU A N 1
ATOM 565 C CA . LEU A 1 73 ? 14.488 -1.062 -6.765 1.00 93.81 73 LEU A CA 1
ATOM 566 C C . LEU A 1 73 ? 14.665 0.142 -7.702 1.00 93.81 73 LEU A C 1
ATOM 568 O O . LEU A 1 73 ? 15.747 0.721 -7.766 1.00 93.81 73 LEU A O 1
ATOM 572 N N . VAL A 1 74 ? 13.608 0.509 -8.424 1.00 91.62 74 VAL A N 1
ATOM 573 C CA . VAL A 1 74 ? 13.622 1.598 -9.421 1.00 91.62 74 VAL A CA 1
ATOM 574 C C . VAL A 1 74 ? 12.789 2.808 -9.010 1.00 91.62 74 VAL A C 1
ATOM 576 O O . VAL A 1 74 ? 12.875 3.857 -9.642 1.00 91.62 74 VAL A O 1
ATOM 579 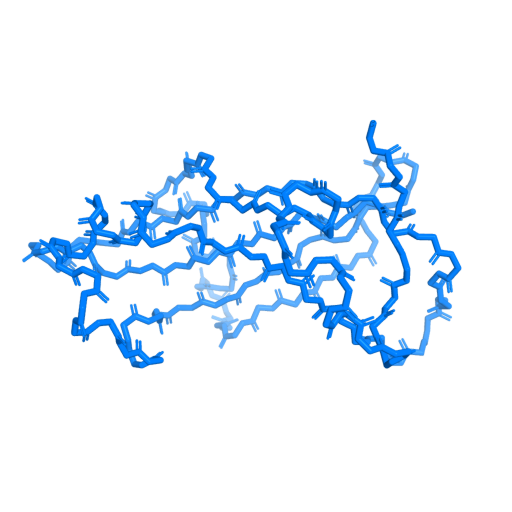N N . GLY A 1 75 ? 11.989 2.688 -7.953 1.00 89.81 75 GLY A N 1
ATOM 580 C CA . GLY A 1 75 ? 11.173 3.783 -7.452 1.00 89.81 75 GLY A CA 1
ATOM 581 C C . GLY A 1 75 ? 10.220 3.337 -6.355 1.00 89.81 75 GLY A C 1
ATOM 582 O O . GLY A 1 75 ? 10.277 2.204 -5.877 1.00 89.81 75 GLY A O 1
ATOM 583 N N . GLY A 1 76 ? 9.333 4.240 -5.961 1.00 91.69 76 GLY A N 1
ATOM 584 C CA . GLY A 1 76 ? 8.340 3.967 -4.941 1.00 91.69 76 GLY A CA 1
ATOM 585 C C . GLY A 1 76 ? 7.584 5.215 -4.522 1.00 91.69 76 GLY A C 1
ATOM 586 O O . GLY A 1 76 ? 7.837 6.316 -5.011 1.00 91.69 76 GLY A O 1
ATOM 587 N N . TYR A 1 77 ? 6.661 5.025 -3.593 1.00 93.88 77 TYR A N 1
ATOM 588 C CA . TYR A 1 77 ? 5.894 6.089 -2.966 1.00 93.88 77 TYR A CA 1
ATOM 589 C C . TYR A 1 77 ? 5.741 5.795 -1.475 1.00 93.88 77 TYR A C 1
ATOM 591 O O . TYR A 1 77 ? 5.691 4.638 -1.059 1.00 93.88 77 TYR A O 1
ATOM 599 N N . SER A 1 78 ? 5.646 6.848 -0.672 1.00 96.88 78 SER A N 1
ATOM 600 C CA . SER A 1 78 ? 5.245 6.767 0.727 1.00 96.88 78 SER A CA 1
ATOM 601 C C . SER A 1 78 ? 4.387 7.973 1.066 1.00 96.88 78 SER A C 1
ATOM 603 O O . SER A 1 78 ? 4.687 9.093 0.651 1.00 96.88 78 SER A O 1
ATOM 605 N N . SER A 1 79 ? 3.331 7.751 1.845 1.00 96.50 79 SER A N 1
ATOM 606 C CA . SER A 1 79 ? 2.516 8.832 2.398 1.00 96.50 79 SER A CA 1
ATOM 607 C C . SER A 1 79 ? 3.242 9.604 3.506 1.00 96.50 79 SER A C 1
ATOM 609 O O . SER A 1 79 ? 2.786 10.672 3.908 1.00 96.50 79 SER A O 1
ATOM 611 N N . LEU A 1 80 ? 4.353 9.068 4.025 1.00 96.00 80 LEU A N 1
ATOM 612 C CA . LEU A 1 80 ? 5.213 9.716 5.013 1.00 96.00 80 LEU A CA 1
ATOM 613 C C . LEU A 1 80 ? 6.526 10.180 4.370 1.00 96.00 80 LEU A C 1
ATOM 615 O O . LEU A 1 80 ? 6.945 9.681 3.329 1.00 96.00 80 LEU A O 1
ATOM 619 N N . SER A 1 81 ? 7.206 11.127 5.013 1.00 95.06 81 SER A N 1
ATOM 620 C CA . SER A 1 81 ? 8.431 11.744 4.494 1.00 95.06 81 SER A CA 1
ATOM 621 C C . SER A 1 81 ? 9.582 11.727 5.507 1.00 95.06 81 SER A C 1
ATOM 623 O O . SER A 1 81 ? 9.416 11.378 6.683 1.00 95.06 81 SER A O 1
ATOM 625 N N . GLY A 1 82 ? 10.783 12.076 5.036 1.00 94.44 82 GLY A N 1
ATOM 626 C CA . GLY A 1 82 ? 11.995 12.127 5.854 1.00 94.44 82 GLY A CA 1
ATOM 627 C C . GLY A 1 82 ? 12.355 10.767 6.453 1.00 94.44 82 GLY A C 1
ATOM 628 O O . GLY A 1 82 ? 12.252 9.735 5.794 1.00 94.44 82 GLY A O 1
ATOM 629 N N . THR A 1 83 ? 12.736 10.751 7.730 1.00 93.38 83 THR A N 1
ATOM 630 C CA . THR A 1 83 ? 13.133 9.524 8.446 1.00 93.38 83 THR A CA 1
ATOM 631 C C . THR A 1 83 ? 11.997 8.515 8.623 1.00 93.38 83 THR A C 1
ATOM 633 O O . THR A 1 83 ? 12.257 7.357 8.932 1.00 93.38 83 THR A O 1
ATOM 636 N N . LYS A 1 84 ? 10.740 8.928 8.417 1.00 93.31 84 LYS A N 1
ATOM 637 C CA . LYS A 1 84 ? 9.555 8.062 8.508 1.00 93.31 84 LYS A CA 1
ATOM 638 C C . LYS A 1 84 ? 9.074 7.551 7.151 1.00 93.31 84 LYS A C 1
ATOM 640 O O . LYS A 1 84 ? 8.098 6.807 7.114 1.00 93.31 84 LYS A O 1
ATOM 645 N N . ALA A 1 85 ? 9.733 7.927 6.051 1.00 95.38 85 ALA A N 1
ATOM 646 C CA . ALA A 1 85 ? 9.320 7.529 4.706 1.00 95.38 85 ALA A CA 1
ATOM 647 C C . ALA A 1 85 ? 9.228 6.001 4.558 1.00 95.38 85 ALA A C 1
ATOM 649 O O . ALA A 1 85 ? 8.291 5.503 3.944 1.00 95.38 85 ALA A O 1
ATOM 650 N N . LYS A 1 86 ? 10.136 5.259 5.200 1.00 95.44 86 LYS A N 1
ATOM 651 C CA . LYS A 1 86 ? 10.133 3.793 5.240 1.00 95.44 86 LYS A CA 1
ATOM 652 C C . LYS A 1 86 ? 9.582 3.240 6.556 1.00 95.44 86 LYS A C 1
ATOM 654 O O . LYS A 1 86 ? 10.236 2.478 7.259 1.00 95.44 86 LYS A O 1
ATOM 659 N N . PHE A 1 87 ? 8.368 3.641 6.926 1.00 95.50 87 PHE A N 1
ATOM 660 C CA . PHE A 1 87 ? 7.736 3.245 8.197 1.00 95.50 87 PHE A CA 1
ATOM 661 C C . PHE A 1 87 ? 7.637 1.722 8.411 1.00 95.50 87 PHE A C 1
ATOM 663 O O . PHE A 1 87 ? 7.606 1.254 9.554 1.00 95.50 87 PHE A O 1
ATOM 670 N N . TRP A 1 88 ? 7.607 0.947 7.325 1.00 95.69 88 TRP A N 1
ATOM 671 C CA . TRP A 1 88 ? 7.593 -0.515 7.353 1.00 95.69 88 TRP A CA 1
ATOM 672 C C . TRP A 1 88 ? 8.882 -1.120 7.925 1.00 95.69 88 TRP A C 1
ATOM 674 O O . TRP A 1 88 ? 8.834 -2.199 8.509 1.00 95.69 88 TRP A O 1
ATOM 684 N N . GLU A 1 89 ? 10.019 -0.420 7.839 1.00 93.62 89 GLU A N 1
ATOM 685 C CA . GLU A 1 89 ? 11.283 -0.857 8.450 1.00 93.62 89 GLU A CA 1
ATOM 686 C C . GLU A 1 89 ? 11.242 -0.745 9.985 1.00 93.62 89 GLU A C 1
ATOM 688 O O . GLU A 1 89 ? 11.877 -1.530 10.682 1.00 93.62 89 GLU A O 1
ATOM 693 N N . ALA A 1 90 ? 10.457 0.196 10.524 1.00 90.25 90 ALA A N 1
ATOM 694 C CA . ALA A 1 90 ? 10.371 0.457 11.963 1.00 90.25 90 ALA A CA 1
ATOM 695 C C . ALA A 1 90 ? 9.293 -0.369 12.686 1.00 90.25 90 ALA A C 1
ATOM 697 O O . ALA A 1 90 ? 9.411 -0.625 13.881 1.00 90.25 90 ALA A O 1
ATOM 698 N N . THR A 1 91 ? 8.224 -0.751 11.986 1.00 86.12 91 THR A N 1
ATOM 699 C CA . THR A 1 91 ? 7.046 -1.418 12.582 1.00 86.12 91 THR A CA 1
ATOM 700 C C . THR A 1 91 ? 7.047 -2.937 12.408 1.00 86.12 91 THR A C 1
ATOM 702 O O . THR A 1 91 ? 6.215 -3.623 13.000 1.00 86.12 91 THR A O 1
ATOM 705 N N . GLY A 1 92 ? 7.984 -3.475 11.620 1.00 83.44 92 GLY A N 1
ATOM 706 C CA . GLY A 1 92 ? 7.942 -4.862 11.166 1.00 83.44 92 GLY A CA 1
ATOM 707 C C . GLY A 1 92 ? 6.834 -5.088 10.134 1.00 83.44 92 GLY A C 1
ATOM 708 O O . GLY A 1 92 ? 5.894 -4.301 10.018 1.00 83.44 92 GLY A O 1
ATOM 709 N N . THR A 1 93 ? 6.947 -6.168 9.360 1.00 91.50 93 THR A N 1
ATOM 710 C CA . THR A 1 93 ? 5.982 -6.495 8.299 1.00 91.50 93 THR A CA 1
ATOM 711 C C . THR A 1 93 ? 5.389 -7.886 8.493 1.00 91.50 93 THR A C 1
ATOM 713 O O . THR A 1 93 ? 6.086 -8.816 8.895 1.00 91.50 93 THR A O 1
ATOM 716 N N . GLY A 1 94 ? 4.091 -8.018 8.218 1.00 93.00 94 GLY A N 1
ATOM 717 C CA . GLY A 1 94 ? 3.385 -9.296 8.103 1.00 93.00 94 GLY A CA 1
ATOM 718 C C . GLY A 1 94 ? 2.676 -9.424 6.750 1.00 93.00 94 GLY A C 1
ATOM 719 O O . GLY A 1 94 ? 2.469 -8.414 6.080 1.00 93.00 94 GLY A O 1
ATOM 720 N N . PRO A 1 95 ? 2.308 -10.635 6.307 1.00 94.56 95 PRO A N 1
ATOM 721 C CA . PRO A 1 95 ? 1.502 -10.802 5.100 1.00 94.56 95 PRO A CA 1
ATOM 722 C C . PRO A 1 95 ? 0.079 -10.262 5.315 1.00 94.56 95 PRO A C 1
ATOM 724 O O . PRO A 1 95 ? -0.398 -10.197 6.447 1.00 94.56 95 PRO A O 1
ATOM 727 N N . GLY A 1 96 ? -0.613 -9.893 4.237 1.00 92.94 96 GLY A N 1
ATOM 728 C CA . GLY A 1 96 ? -2.022 -9.474 4.323 1.00 92.94 96 GLY A CA 1
ATOM 729 C C . GLY A 1 96 ? -2.568 -8.721 3.112 1.00 92.94 96 GLY A C 1
ATOM 730 O O . GLY A 1 96 ? -3.760 -8.428 3.064 1.00 92.94 96 GLY A O 1
ATOM 731 N N . ILE A 1 97 ? -1.711 -8.398 2.142 1.00 94.50 97 ILE A N 1
ATOM 732 C CA . ILE A 1 97 ? -2.114 -7.727 0.907 1.00 94.50 97 ILE A CA 1
ATOM 733 C C . ILE A 1 97 ? -2.336 -8.767 -0.191 1.00 94.50 97 ILE A C 1
ATOM 735 O O . ILE A 1 97 ? -1.467 -9.598 -0.447 1.00 94.50 97 ILE A O 1
ATOM 739 N N . LEU A 1 98 ? -3.492 -8.681 -0.843 1.00 91.94 98 LEU A N 1
ATOM 740 C CA . LEU A 1 98 ? -3.959 -9.576 -1.895 1.00 91.94 98 LEU A CA 1
ATOM 741 C C . LEU A 1 98 ? -4.020 -8.843 -3.241 1.00 91.94 98 LEU A C 1
ATOM 743 O O . LEU A 1 98 ? -4.439 -7.681 -3.330 1.00 91.94 98 LEU A O 1
ATOM 747 N N . SER A 1 99 ? -3.611 -9.539 -4.300 1.00 91.19 99 SER A N 1
ATOM 748 C CA . SER A 1 99 ? -3.668 -9.067 -5.683 1.00 91.19 99 SER A CA 1
ATOM 749 C C . SER A 1 99 ? -5.050 -9.272 -6.312 1.00 91.19 99 SER A C 1
ATOM 751 O O . SER A 1 99 ? -5.914 -9.950 -5.764 1.00 91.19 99 SER A O 1
ATOM 753 N N . LYS A 1 100 ? -5.251 -8.742 -7.526 1.00 86.50 100 LYS A N 1
ATOM 754 C CA . LYS A 1 100 ? -6.508 -8.853 -8.289 1.00 86.50 100 LYS A CA 1
ATOM 755 C C . LYS A 1 100 ? -7.113 -10.239 -8.321 1.00 86.50 100 LYS A C 1
ATOM 757 O O . LYS A 1 100 ? -8.311 -10.382 -8.089 1.00 86.50 100 LYS A O 1
ATOM 762 N N . HIS A 1 101 ? -6.293 -11.245 -8.580 1.00 86.00 101 HIS A N 1
ATOM 763 C CA . HIS A 1 101 ? -6.763 -12.610 -8.801 1.00 86.00 101 HIS A CA 1
ATOM 764 C C . HIS A 1 101 ? -7.019 -13.384 -7.505 1.00 86.00 101 HIS A C 1
ATOM 766 O O . HIS A 1 101 ? -7.596 -14.464 -7.556 1.00 86.00 101 HIS A O 1
ATOM 772 N N . GLU A 1 102 ? -6.636 -12.824 -6.359 1.00 85.31 102 GLU A N 1
ATOM 773 C CA . GLU A 1 102 ? -6.779 -13.434 -5.032 1.00 85.31 102 GLU A CA 1
ATOM 774 C C . GLU A 1 102 ? -8.012 -12.907 -4.285 1.00 85.31 102 GLU A C 1
ATOM 776 O O . GLU A 1 102 ? -8.196 -13.169 -3.099 1.00 85.31 102 GLU A O 1
ATOM 781 N N . THR A 1 103 ? -8.873 -12.153 -4.975 1.00 82.56 103 THR A N 1
ATOM 782 C CA . THR A 1 103 ? -10.070 -11.545 -4.388 1.00 82.56 103 THR A CA 1
ATOM 783 C C . THR A 1 103 ? -11.324 -11.936 -5.162 1.00 82.56 103 THR A C 1
ATOM 785 O O . THR A 1 103 ? -11.280 -12.065 -6.390 1.00 82.56 103 THR A O 1
ATOM 788 N N . PRO A 1 104 ? -12.490 -12.019 -4.495 1.00 79.62 104 PRO A N 1
ATOM 789 C CA . PRO A 1 104 ? -13.770 -12.167 -5.188 1.00 79.62 104 PRO A CA 1
ATOM 790 C C . PRO A 1 104 ? -14.161 -10.905 -5.984 1.00 79.62 104 PRO A C 1
ATOM 792 O O . PRO A 1 104 ? -15.118 -10.930 -6.754 1.00 79.62 104 PRO A O 1
ATOM 795 N N . PHE A 1 105 ? -13.418 -9.803 -5.829 1.00 79.44 105 PHE A N 1
ATOM 796 C CA . PHE A 1 105 ? -13.690 -8.501 -6.440 1.00 79.44 105 PHE A CA 1
ATOM 797 C C . PHE A 1 105 ? -12.854 -8.227 -7.693 1.00 79.44 105 PHE A C 1
ATOM 799 O O . PHE A 1 105 ? -12.858 -7.104 -8.193 1.00 79.44 105 PHE A O 1
ATOM 806 N N . ALA A 1 106 ? -12.181 -9.239 -8.251 1.00 81.12 106 ALA A N 1
ATOM 807 C CA . ALA A 1 106 ? -11.402 -9.115 -9.486 1.00 81.12 106 ALA A CA 1
ATOM 808 C C . ALA A 1 106 ? -12.194 -8.469 -10.643 1.00 81.12 106 ALA A C 1
ATOM 810 O O . ALA A 1 106 ? -11.624 -7.764 -11.474 1.00 81.12 106 ALA A O 1
ATOM 811 N N . LEU A 1 107 ? -13.514 -8.695 -10.677 1.00 77.25 107 LEU A N 1
ATOM 812 C CA . LEU A 1 107 ? -14.444 -8.134 -11.664 1.00 77.25 107 LEU A CA 1
ATOM 813 C C . LEU A 1 107 ? -14.696 -6.628 -11.491 1.00 77.25 107 LEU A C 1
ATOM 815 O O . LEU A 1 107 ? -15.064 -5.964 -12.453 1.00 77.25 107 LEU A O 1
ATOM 819 N N . LEU A 1 108 ? -14.504 -6.086 -10.286 1.00 73.88 108 LEU A N 1
ATOM 820 C CA . LEU A 1 108 ? -14.678 -4.659 -9.981 1.00 73.88 108 LEU A CA 1
ATOM 821 C C . LEU A 1 108 ? -13.412 -3.842 -10.264 1.00 73.88 108 LEU A C 1
ATOM 823 O O . LEU A 1 108 ? -13.387 -2.625 -10.076 1.00 73.88 108 LEU A O 1
ATOM 827 N N . TRP A 1 109 ? -12.351 -4.506 -10.716 1.00 74.19 109 TRP A N 1
ATOM 828 C CA . TRP A 1 109 ? -11.087 -3.885 -11.062 1.00 74.19 109 TRP A CA 1
ATOM 829 C C . TRP A 1 109 ? -11.224 -3.169 -12.411 1.00 74.19 109 TRP A C 1
ATOM 831 O O . TRP A 1 109 ? -11.011 -3.754 -13.472 1.00 74.19 109 TRP A O 1
ATOM 841 N N . ILE A 1 110 ? -11.651 -1.906 -12.352 1.00 68.88 110 ILE A N 1
ATOM 842 C CA . ILE A 1 110 ? -11.863 -1.039 -13.518 1.00 68.88 110 ILE A CA 1
ATOM 843 C C . ILE A 1 110 ? -10.575 -0.838 -14.332 1.00 68.88 110 ILE A C 1
ATOM 845 O O . ILE A 1 110 ? -9.468 -0.936 -13.799 1.00 68.88 110 ILE A O 1
ATOM 849 N N . ASP A 1 111 ? -10.732 -0.455 -15.602 1.00 69.06 111 ASP A N 1
ATOM 850 C CA . ASP A 1 111 ? -9.652 -0.249 -16.590 1.00 69.06 111 ASP A CA 1
ATOM 851 C C . ASP A 1 111 ? -8.606 0.815 -16.187 1.00 69.06 111 ASP A C 1
ATOM 853 O O . ASP A 1 111 ? -7.548 0.948 -16.788 1.00 69.06 111 ASP A O 1
ATOM 857 N N . ARG A 1 112 ? -8.875 1.583 -15.124 1.00 76.88 112 ARG A N 1
ATOM 858 C CA . ARG A 1 112 ? -7.951 2.595 -14.599 1.00 76.88 112 ARG A CA 1
ATOM 859 C C . ARG A 1 112 ? -6.687 1.997 -13.976 1.00 76.88 112 ARG A C 1
ATOM 861 O O . ARG A 1 112 ? -5.663 2.674 -13.934 1.00 76.88 112 ARG A O 1
ATOM 868 N N . TYR A 1 113 ? -6.766 0.794 -13.413 1.00 79.31 113 TYR A N 1
ATOM 869 C CA . TYR A 1 113 ? -5.656 0.223 -12.653 1.00 79.31 113 TYR A CA 1
ATOM 870 C C . TYR A 1 113 ? -4.754 -0.634 -13.537 1.00 79.31 113 TYR A C 1
ATOM 872 O O . TYR A 1 113 ? -5.243 -1.442 -14.323 1.00 79.31 113 TYR A O 1
ATOM 880 N N . ALA A 1 114 ? -3.439 -0.517 -13.342 1.00 80.69 114 ALA A N 1
ATOM 881 C CA . ALA A 1 114 ? -2.464 -1.351 -14.034 1.00 80.69 114 ALA A CA 1
ATOM 882 C C . ALA A 1 114 ? -2.793 -2.840 -13.871 1.00 80.69 114 ALA A C 1
ATOM 884 O O . ALA A 1 114 ? -2.948 -3.330 -12.745 1.00 80.69 114 ALA A O 1
ATOM 885 N N . ASP A 1 115 ? -2.878 -3.558 -14.993 1.00 83.12 115 ASP A N 1
ATOM 886 C CA . ASP A 1 115 ? -3.271 -4.962 -14.974 1.00 83.12 115 ASP A CA 1
ATOM 887 C C . ASP A 1 115 ? -2.206 -5.827 -14.286 1.00 83.12 115 ASP A C 1
ATOM 889 O O . ASP A 1 115 ? -1.024 -5.478 -14.200 1.00 83.12 115 ASP A O 1
ATOM 893 N N . VAL A 1 116 ? -2.651 -6.965 -13.769 1.00 83.12 116 VAL A N 1
ATOM 894 C CA . VAL A 1 116 ? -1.886 -7.802 -12.843 1.00 83.12 116 VAL A CA 1
ATOM 895 C C . VAL A 1 116 ? -1.719 -9.191 -13.443 1.00 83.12 116 VAL A C 1
ATOM 897 O O . VAL A 1 116 ? -2.673 -9.754 -13.992 1.00 83.12 116 VAL A O 1
ATOM 900 N N . ASP A 1 117 ? -0.517 -9.753 -13.352 1.00 81.88 117 ASP A N 1
ATOM 901 C CA . ASP A 1 117 ? -0.275 -11.150 -13.709 1.00 81.88 117 ASP A CA 1
ATOM 902 C C . ASP A 1 117 ? -1.038 -12.073 -12.749 1.00 81.88 117 ASP A C 1
ATOM 904 O O . ASP A 1 117 ? -1.107 -11.822 -11.547 1.00 81.88 117 ASP A O 1
ATOM 908 N N . LYS A 1 118 ? -1.607 -13.165 -13.270 1.00 73.56 118 LYS A N 1
ATOM 909 C CA . LYS A 1 118 ? -1.975 -14.283 -12.396 1.00 73.56 118 LYS A CA 1
ATOM 910 C C . LYS A 1 118 ? -0.668 -14.884 -11.888 1.00 73.56 118 LYS A C 1
ATOM 912 O O . LYS A 1 118 ? 0.138 -15.311 -12.715 1.00 73.56 118 LYS A O 1
ATOM 917 N N . ASN A 1 119 ? -0.457 -14.828 -10.575 1.00 59.09 119 ASN A N 1
ATOM 918 C CA . ASN A 1 119 ? 0.622 -15.564 -9.918 1.00 59.09 119 ASN A CA 1
ATOM 919 C C . ASN A 1 119 ? 0.482 -17.067 -10.182 1.00 59.09 119 ASN A C 1
ATOM 921 O O . ASN A 1 119 ? -0.675 -17.544 -10.265 1.00 59.09 119 ASN A O 1
#

Sequence (119 aa):
MLFRYYIGFKDQRGTGRTITGDVKHKNVMIGEETYSAVYVSPDTLGEITGEYSNFQSSDVAAVGVEIFYNGVLVGGYSSLSGTKAKFWEATGTGPGILSKHETPFALLWIDRYADVDKN

Foldseek 3Di:
DKKKKWWWFQACVRAIAIEIDIFAFPPDDPPDDADADWDFDLVNVCVGHVHSVPDDPVRGPKIKIFDDDPNDGPDMAIPDDDPCRPVCVVRPYDHTIHDLVRDPCVVVPDPRHGDTDDD

pLDDT: mean 88.05, std 7.45, range [59.09, 97.69]

Radius of gyration: 14.52 Å; chains: 1; bounding box: 34×28×41 Å